Protein AF-A0AAX3HQ97-F1 (afdb_monomer)

Solvent-accessible surface area (backbone atoms only — not comparable to full-atom values): 3707 Å² total; per-residue (Å²): 118,48,78,45,73,34,84,41,26,57,35,43,32,54,60,97,76,80,53,72,69,59,50,50,53,53,31,55,53,19,51,33,74,90,40,44,88,54,88,46,70,48,64,76,79,82,81,95,81,90,80,91,84,80,91,88,123

Structure (mmCIF, N/CA/C/O backbone):
data_AF-A0AAX3HQ97-F1
#
_entry.id   AF-A0AAX3HQ97-F1
#
loop_
_atom_site.group_PDB
_atom_site.id
_atom_site.type_symbol
_atom_site.label_atom_id
_atom_site.label_alt_id
_atom_site.label_comp_id
_atom_site.label_asym_id
_atom_site.label_entity_id
_atom_site.label_seq_id
_atom_site.pdbx_PDB_ins_code
_atom_site.Cartn_x
_atom_site.Cartn_y
_atom_site.Cartn_z
_atom_site.occupancy
_atom_site.B_iso_or_equiv
_atom_site.auth_seq_id
_atom_site.auth_comp_id
_atom_site.auth_asym_id
_atom_site.auth_atom_id
_atom_site.pdbx_PDB_model_num
ATOM 1 N N . MET A 1 1 ? -5.281 -11.446 -11.497 1.00 80.56 1 MET A N 1
ATOM 2 C CA . MET A 1 1 ? -5.551 -10.383 -10.504 1.00 80.56 1 MET A CA 1
ATOM 3 C C . MET A 1 1 ? -4.975 -10.842 -9.180 1.00 80.56 1 MET A C 1
ATOM 5 O O . MET A 1 1 ? -5.389 -11.890 -8.702 1.00 80.56 1 MET A O 1
ATOM 9 N N . LEU A 1 2 ? -4.023 -10.094 -8.631 1.00 89.69 2 LEU A N 1
ATOM 10 C CA . LEU A 1 2 ? -3.450 -10.330 -7.307 1.00 89.69 2 LEU A CA 1
ATOM 11 C C . LEU A 1 2 ? -4.176 -9.444 -6.285 1.00 89.69 2 LEU A C 1
ATOM 13 O O . LEU A 1 2 ? -4.575 -8.327 -6.612 1.00 89.69 2 LEU A O 1
ATOM 17 N N . LYS A 1 3 ? -4.370 -9.937 -5.063 1.00 92.56 3 LYS A N 1
ATOM 18 C CA . LYS A 1 3 ? -4.891 -9.140 -3.949 1.00 92.56 3 LYS A CA 1
ATOM 19 C C . LYS A 1 3 ? -3.810 -8.992 -2.896 1.00 92.56 3 LYS A C 1
ATOM 21 O O . LYS A 1 3 ? -3.234 -9.994 -2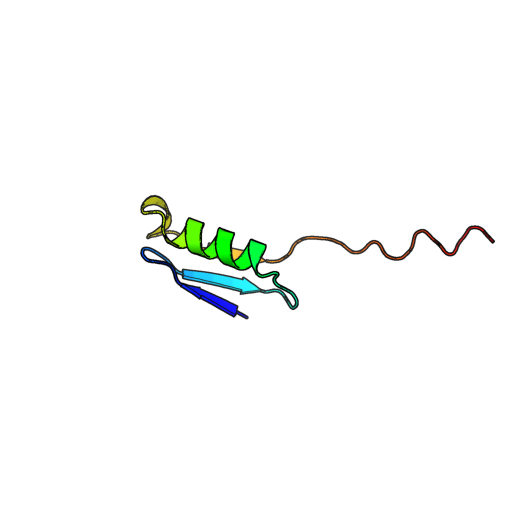.483 1.00 92.56 3 LYS A O 1
ATOM 26 N N . LEU A 1 4 ? -3.567 -7.761 -2.471 1.00 93.00 4 LEU A N 1
ATOM 27 C CA . LEU A 1 4 ? -2.660 -7.444 -1.377 1.00 93.00 4 LEU A CA 1
ATOM 28 C C . LEU A 1 4 ? -3.485 -6.887 -0.227 1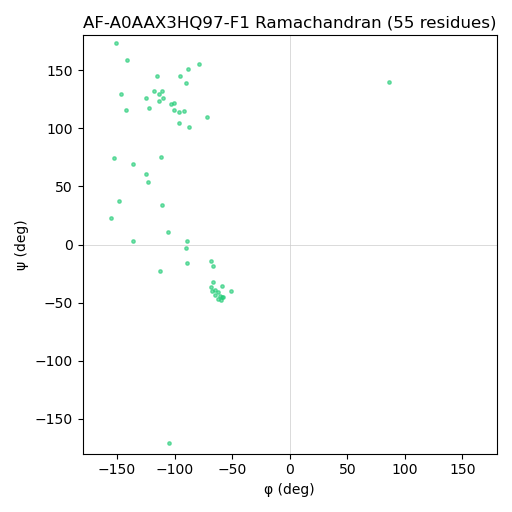.00 93.00 4 LEU A C 1
ATOM 30 O O . LEU A 1 4 ? -4.233 -5.932 -0.413 1.00 93.00 4 LEU A O 1
ATOM 34 N N . GLN A 1 5 ? -3.384 -7.515 0.939 1.00 95.12 5 GLN A N 1
ATOM 35 C CA . GLN A 1 5 ? -4.168 -7.154 2.111 1.00 95.12 5 GLN A CA 1
ATOM 36 C C . GLN A 1 5 ? -3.255 -6.528 3.160 1.00 95.12 5 GLN A C 1
ATOM 38 O O . GLN A 1 5 ? -2.250 -7.122 3.547 1.00 95.12 5 GLN A O 1
ATOM 43 N N . GLY A 1 6 ? -3.622 -5.332 3.607 1.00 94.31 6 GLY A N 1
ATOM 44 C CA . GLY A 1 6 ? -3.032 -4.691 4.771 1.00 94.31 6 GLY A CA 1
ATOM 45 C C . GLY A 1 6 ? -3.966 -4.749 5.975 1.00 94.31 6 GLY A C 1
ATOM 46 O O . GLY A 1 6 ? -5.004 -5.413 5.978 1.00 94.31 6 GLY A O 1
ATOM 47 N N . LYS A 1 7 ? -3.585 -4.017 7.016 1.00 96.19 7 LYS A N 1
ATOM 48 C CA . LYS A 1 7 ? -4.297 -3.920 8.288 1.00 96.19 7 LYS A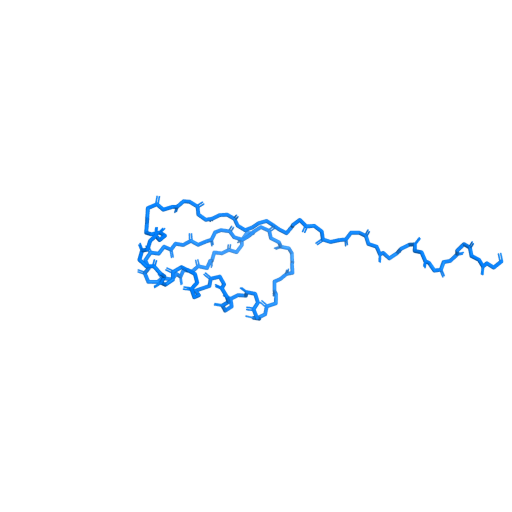 CA 1
ATOM 49 C C . LYS A 1 7 ? -5.631 -3.183 8.164 1.00 96.19 7 LYS A C 1
ATOM 51 O O . LYS A 1 7 ? -6.577 -3.550 8.856 1.00 96.19 7 LYS A O 1
ATOM 56 N N . TYR A 1 8 ? -5.701 -2.149 7.322 1.00 96.62 8 TYR A N 1
ATOM 57 C CA . TYR A 1 8 ? -6.884 -1.290 7.226 1.00 96.62 8 TYR A CA 1
ATOM 58 C C . TYR A 1 8 ? -7.621 -1.408 5.892 1.00 96.62 8 TYR A C 1
ATOM 60 O O . TYR A 1 8 ? -8.810 -1.112 5.863 1.00 96.62 8 TYR A O 1
ATOM 68 N N . ASN A 1 9 ? -6.970 -1.857 4.812 1.00 96.06 9 ASN A N 1
ATOM 69 C CA . ASN A 1 9 ? -7.618 -2.033 3.508 1.00 96.06 9 ASN A CA 1
ATOM 70 C C . ASN A 1 9 ? -6.988 -3.161 2.654 1.00 96.06 9 ASN A C 1
ATOM 72 O O . ASN A 1 9 ? -5.955 -3.727 3.014 1.00 96.06 9 ASN A O 1
ATOM 76 N N . GLU A 1 10 ? -7.601 -3.479 1.508 1.00 95.38 10 GLU A N 1
ATOM 77 C CA . GLU A 1 10 ? -7.067 -4.341 0.448 1.00 95.38 10 GLU A CA 1
ATOM 78 C C . GLU A 1 10 ? -6.842 -3.572 -0.871 1.00 95.38 10 GLU A C 1
ATOM 80 O O . GLU A 1 10 ? -7.630 -2.713 -1.272 1.00 95.38 10 GLU A O 1
ATOM 85 N N . ALA A 1 11 ? -5.787 -3.939 -1.599 1.00 94.19 11 ALA A N 1
ATOM 86 C CA . ALA A 1 11 ? -5.500 -3.469 -2.947 1.00 94.19 11 ALA A CA 1
ATOM 87 C C . ALA A 1 11 ? -5.667 -4.597 -3.967 1.00 94.19 11 ALA A C 1
ATOM 89 O O . ALA A 1 11 ? -5.120 -5.695 -3.822 1.00 94.19 11 ALA A O 1
ATOM 90 N N . LYS A 1 12 ? -6.388 -4.309 -5.054 1.00 93.75 12 LYS A N 1
ATOM 91 C CA . LYS A 1 12 ? -6.525 -5.221 -6.200 1.00 93.75 12 LYS A CA 1
ATOM 92 C C . LYS A 1 12 ? -5.517 -4.830 -7.270 1.00 93.75 12 LYS A C 1
ATOM 94 O O . LYS A 1 12 ? -5.623 -3.753 -7.854 1.00 93.75 12 LYS A O 1
ATOM 99 N N . VAL A 1 13 ? -4.553 -5.708 -7.521 1.00 91.56 13 VAL A N 1
ATOM 100 C CA . VAL A 1 13 ? -3.451 -5.489 -8.456 1.00 91.56 13 VAL A CA 1
ATOM 101 C C . VAL A 1 13 ? -3.709 -6.255 -9.756 1.00 91.56 13 VAL A C 1
ATOM 103 O O . VAL A 1 13 ? -3.864 -7.482 -9.784 1.00 91.56 13 VAL A O 1
ATOM 106 N N . PHE A 1 14 ? -3.764 -5.512 -10.854 1.00 90.12 14 PHE A N 1
ATOM 107 C CA . PHE A 1 14 ? -3.994 -6.007 -12.207 1.00 90.12 14 PHE A CA 1
ATOM 108 C C . 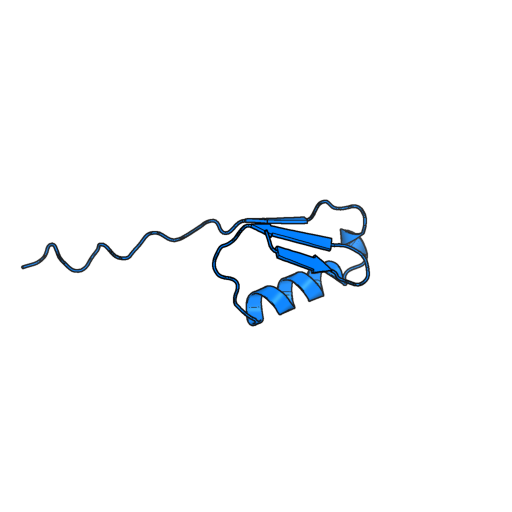PHE A 1 14 ? -2.718 -5.820 -13.030 1.00 90.12 14 PHE A C 1
ATOM 110 O O . PHE A 1 14 ? -2.611 -4.904 -13.842 1.00 90.12 14 PHE A O 1
ATOM 117 N N . THR A 1 15 ? -1.731 -6.678 -12.783 1.00 83.81 15 THR A N 1
ATOM 118 C CA . THR A 1 15 ? -0.507 -6.768 -13.586 1.00 83.81 15 THR A CA 1
ATOM 119 C C . THR A 1 15 ? -0.082 -8.228 -13.744 1.00 83.81 15 THR A C 1
ATOM 121 O O . THR A 1 15 ? -0.481 -9.083 -12.949 1.00 83.81 15 THR A O 1
ATOM 124 N N . ASN A 1 16 ? 0.715 -8.501 -14.778 1.00 79.69 16 ASN A N 1
ATOM 125 C CA . ASN A 1 16 ? 1.330 -9.804 -15.036 1.00 79.69 16 ASN A CA 1
ATOM 126 C C . ASN A 1 16 ? 2.692 -9.939 -14.343 1.00 79.69 16 ASN A C 1
ATOM 128 O O . ASN A 1 16 ? 3.207 -11.047 -14.225 1.00 79.69 16 ASN A O 1
ATOM 132 N N . ASN A 1 17 ? 3.280 -8.824 -13.909 1.00 79.94 17 ASN A N 1
ATOM 133 C CA . ASN A 1 17 ? 4.569 -8.789 -13.242 1.00 79.94 17 ASN A CA 1
ATOM 134 C C . ASN A 1 17 ? 4.516 -7.731 -12.135 1.00 79.94 17 ASN A C 1
ATOM 136 O O . ASN A 1 17 ? 4.284 -6.555 -12.407 1.00 79.94 17 ASN A O 1
ATOM 140 N N . VAL A 1 18 ? 4.652 -8.168 -10.886 1.00 83.06 18 VAL A N 1
ATOM 141 C CA . VAL A 1 18 ? 4.766 -7.288 -9.723 1.00 83.06 18 VAL A CA 1
ATOM 142 C C . VAL A 1 18 ? 6.038 -7.673 -8.986 1.00 83.06 18 VAL A C 1
ATOM 144 O O . VAL A 1 18 ? 6.242 -8.845 -8.680 1.00 83.06 18 VAL A O 1
ATOM 147 N N . ASP A 1 19 ? 6.900 -6.692 -8.753 1.00 86.81 19 ASP A N 1
ATOM 148 C CA . ASP A 1 19 ? 8.132 -6.883 -7.993 1.00 86.81 19 ASP A CA 1
ATOM 149 C C . ASP A 1 19 ? 7.843 -6.906 -6.482 1.00 86.81 19 ASP A C 1
ATOM 151 O O . ASP A 1 19 ? 6.855 -6.32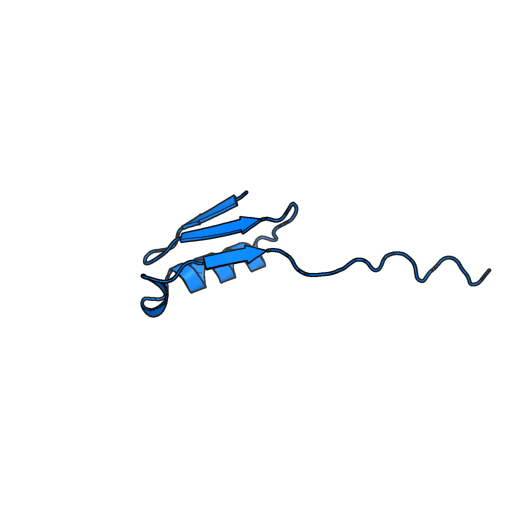6 -6.008 1.00 86.81 19 ASP A O 1
ATOM 155 N N . GLU A 1 20 ? 8.710 -7.554 -5.704 1.00 88.00 20 GLU A N 1
ATOM 156 C CA . GLU A 1 20 ? 8.603 -7.607 -4.241 1.00 88.00 20 GLU A CA 1
ATOM 157 C C . GLU A 1 20 ? 8.619 -6.206 -3.615 1.00 88.00 20 GLU A C 1
ATOM 159 O O . GLU A 1 20 ? 7.859 -5.930 -2.685 1.00 88.00 20 GLU A O 1
ATOM 164 N N . THR A 1 21 ? 9.394 -5.282 -4.188 1.00 89.31 21 THR A N 1
ATOM 165 C CA . THR A 1 21 ? 9.462 -3.884 -3.742 1.00 89.31 21 THR A CA 1
ATOM 166 C C . THR A 1 21 ? 8.106 -3.194 -3.881 1.00 89.31 21 THR A C 1
ATOM 168 O O . THR A 1 21 ? 7.617 -2.561 -2.943 1.00 89.31 2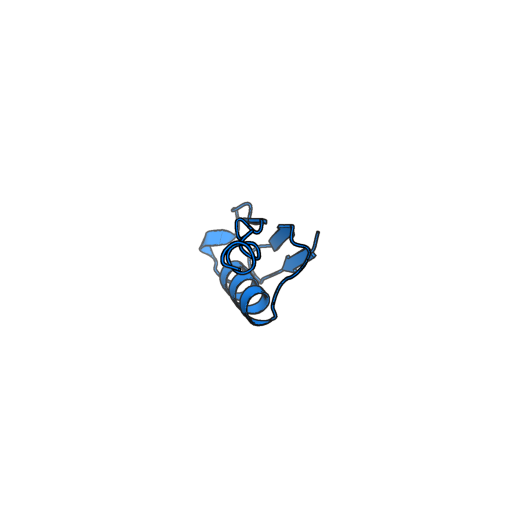1 THR A O 1
ATOM 171 N N . ALA A 1 22 ? 7.459 -3.355 -5.040 1.00 88.50 22 ALA A N 1
ATOM 172 C CA . ALA A 1 22 ? 6.138 -2.790 -5.299 1.00 88.50 22 ALA A CA 1
ATOM 173 C C . ALA A 1 22 ? 5.080 -3.422 -4.383 1.00 88.50 22 ALA A C 1
ATOM 175 O O . ALA A 1 22 ? 4.219 -2.727 -3.847 1.00 88.50 22 ALA A O 1
ATOM 176 N N . THR A 1 23 ? 5.179 -4.731 -4.148 1.00 91.44 23 THR A N 1
ATOM 177 C CA . THR A 1 23 ? 4.302 -5.454 -3.220 1.00 91.44 23 THR A CA 1
ATOM 178 C C . THR A 1 23 ? 4.403 -4.885 -1.804 1.00 91.44 23 THR A C 1
ATOM 180 O O . THR A 1 23 ? 3.374 -4.580 -1.198 1.00 91.44 23 THR A O 1
ATOM 183 N N . GLY A 1 24 ? 5.623 -4.669 -1.303 1.00 94.19 24 GLY A N 1
ATOM 184 C CA . GLY A 1 24 ? 5.865 -4.067 0.009 1.00 94.19 24 GLY A CA 1
ATOM 185 C C . GLY A 1 24 ? 5.266 -2.667 0.138 1.00 94.19 24 GLY A C 1
ATOM 186 O O . GLY A 1 24 ? 4.567 -2.391 1.110 1.00 94.19 24 GLY A O 1
ATOM 187 N N . GLN A 1 25 ? 5.448 -1.810 -0.872 1.00 92.50 25 GLN A N 1
ATOM 188 C CA . GLN A 1 25 ? 4.868 -0.461 -0.880 1.00 92.50 25 GLN A CA 1
ATOM 189 C C . GLN A 1 25 ? 3.336 -0.472 -0.868 1.00 92.50 25 GLN A C 1
ATOM 191 O O . GLN A 1 25 ? 2.712 0.320 -0.163 1.00 92.50 25 GLN A O 1
ATOM 196 N N . ILE A 1 26 ? 2.713 -1.376 -1.628 1.00 93.38 26 ILE A N 1
ATOM 197 C CA . ILE A 1 26 ? 1.251 -1.481 -1.670 1.00 93.38 26 ILE A CA 1
ATOM 198 C C . ILE A 1 26 ? 0.707 -1.980 -0.325 1.00 93.38 26 ILE A C 1
ATOM 200 O O . ILE A 1 26 ? -0.314 -1.476 0.142 1.00 93.38 26 ILE A O 1
ATOM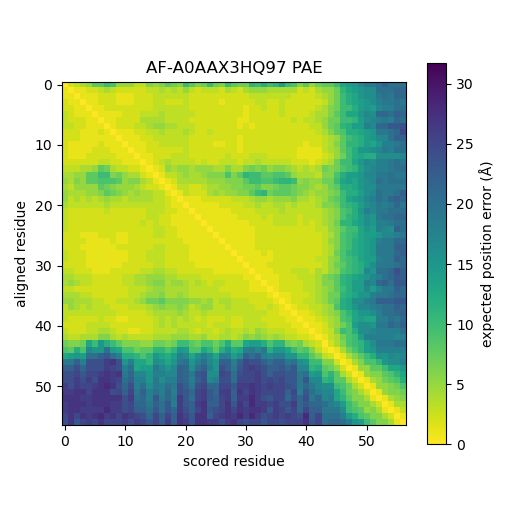 204 N N . ILE A 1 27 ? 1.379 -2.942 0.314 1.00 94.75 27 ILE A N 1
ATOM 205 C CA . ILE A 1 27 ? 0.995 -3.429 1.646 1.00 94.75 27 ILE A CA 1
ATOM 206 C C . ILE A 1 27 ? 1.157 -2.323 2.692 1.00 94.75 27 ILE A C 1
ATOM 208 O O . ILE A 1 27 ? 0.252 -2.134 3.503 1.00 94.75 27 ILE A O 1
ATOM 212 N N . ASP A 1 28 ? 2.257 -1.567 2.654 1.00 96.12 28 ASP A N 1
ATOM 213 C CA . ASP A 1 28 ? 2.482 -0.445 3.569 1.00 96.12 28 ASP A CA 1
ATOM 214 C C . ASP A 1 28 ? 1.391 0.624 3.427 1.00 96.12 28 ASP A C 1
ATOM 216 O O . ASP A 1 28 ? 0.789 1.032 4.418 1.00 96.12 28 ASP A O 1
ATOM 220 N N . LEU A 1 29 ? 1.017 0.967 2.189 1.00 93.69 29 LEU A N 1
ATOM 221 C CA . LEU A 1 29 ? -0.124 1.840 1.913 1.00 93.69 29 LEU A CA 1
ATOM 222 C C . LEU A 1 29 ? -1.428 1.280 2.506 1.00 93.69 29 LEU A C 1
ATOM 224 O O . LEU A 1 29 ? -2.182 2.015 3.138 1.00 93.69 29 LEU A O 1
ATOM 228 N N . CYS A 1 30 ? -1.692 -0.020 2.344 1.00 95.50 30 CYS A N 1
ATOM 229 C CA . CYS A 1 30 ? -2.879 -0.688 2.897 1.00 95.50 30 CYS A CA 1
ATOM 230 C C . CYS A 1 30 ? -2.867 -0.799 4.437 1.00 95.50 30 CYS A C 1
ATOM 232 O O . CYS A 1 30 ? -3.900 -1.095 5.049 1.00 95.50 30 CYS A O 1
ATOM 234 N N . ASN A 1 31 ? -1.713 -0.562 5.067 1.00 97.00 31 ASN A N 1
ATOM 235 C CA . ASN A 1 31 ? -1.540 -0.467 6.514 1.00 97.00 31 ASN A CA 1
ATOM 236 C C . ASN A 1 31 ? -1.743 0.955 7.054 1.00 97.00 31 ASN A C 1
ATOM 238 O O . ASN A 1 31 ? -1.615 1.149 8.261 1.00 97.00 31 ASN A O 1
ATOM 242 N N . GLN A 1 32 ? -2.106 1.933 6.220 1.00 94.06 32 GLN A N 1
ATOM 243 C CA . GLN A 1 32 ? -2.420 3.293 6.661 1.00 94.06 32 GLN A CA 1
ATOM 244 C C . GLN A 1 32 ?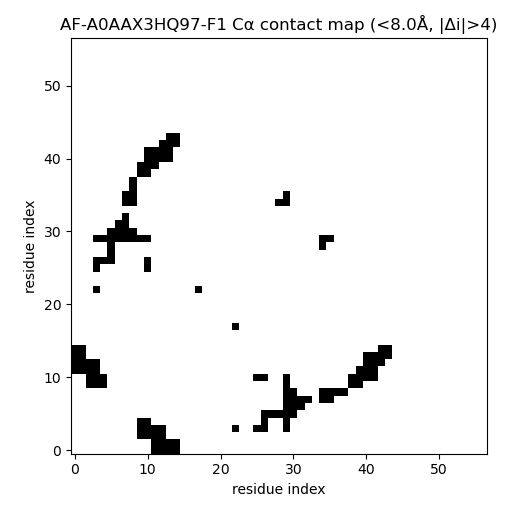 -3.914 3.448 6.995 1.00 94.06 32 GLN A C 1
ATOM 246 O O . GLN A 1 32 ? -4.781 2.955 6.278 1.00 94.06 32 GLN A O 1
ATOM 251 N N . GLU A 1 33 ? -4.257 4.159 8.070 1.00 94.25 33 GLU A N 1
ATOM 252 C CA . GLU A 1 33 ? -5.664 4.293 8.498 1.00 94.25 33 GLU A CA 1
ATOM 253 C C . GLU A 1 33 ? -6.526 5.085 7.508 1.00 94.25 33 GLU A C 1
ATOM 255 O O . GLU A 1 33 ? -7.705 4.781 7.333 1.00 94.25 33 GLU A O 1
ATOM 260 N N . PHE A 1 34 ? -5.941 6.062 6.810 1.00 93.25 34 PHE A N 1
ATOM 261 C CA . PHE A 1 34 ? -6.684 6.926 5.887 1.00 93.25 34 PHE A CA 1
ATOM 262 C C . PHE A 1 34 ? -7.234 6.180 4.662 1.00 93.25 34 PHE A C 1
ATOM 264 O O . PHE A 1 34 ? -8.141 6.681 4.001 1.00 93.25 34 PHE A O 1
ATOM 271 N N . VAL A 1 35 ? -6.709 4.988 4.350 1.00 93.69 35 VAL A N 1
ATOM 272 C CA . VAL A 1 35 ? -7.185 4.203 3.207 1.00 93.69 35 VAL A CA 1
ATOM 273 C C . VAL A 1 35 ? -8.322 3.247 3.550 1.00 93.69 35 VAL A C 1
ATOM 275 O O . VAL A 1 35 ? -8.818 2.600 2.636 1.00 93.69 35 VAL A O 1
ATOM 278 N N . LYS A 1 36 ? -8.759 3.143 4.810 1.00 90.44 36 LYS A N 1
ATOM 279 C CA . LYS A 1 36 ? -9.727 2.132 5.280 1.00 90.44 36 LYS A CA 1
ATOM 280 C C . LYS A 1 36 ? -11.012 2.028 4.446 1.00 90.44 36 LYS A C 1
ATOM 282 O O . LYS A 1 36 ? -11.469 0.927 4.166 1.00 90.44 36 LYS A O 1
ATOM 287 N N . ASP A 1 37 ? -11.552 3.159 4.003 1.00 90.12 37 ASP A N 1
ATOM 288 C CA . ASP A 1 37 ? -12.797 3.224 3.222 1.00 90.12 37 ASP A CA 1
ATOM 289 C C . ASP A 1 37 ? -12.555 3.518 1.727 1.00 90.12 37 ASP A C 1
ATOM 291 O O . ASP A 1 37 ? -13.479 3.807 0.965 1.00 90.12 37 ASP A O 1
ATOM 295 N N . SER A 1 38 ? -11.297 3.456 1.283 1.00 90.50 38 SER A N 1
ATOM 296 C CA . SER A 1 38 ? -10.914 3.715 -0.107 1.00 90.50 38 SER A CA 1
ATOM 297 C C . SER A 1 38 ? -10.974 2.449 -0.961 1.00 90.50 38 SER A C 1
ATOM 299 O O . SER A 1 38 ? -10.722 1.345 -0.493 1.00 90.50 38 SER A O 1
ATOM 301 N N . GLN A 1 39 ? -11.234 2.585 -2.261 1.00 91.50 39 GLN A N 1
ATOM 302 C CA . GLN A 1 39 ? -11.075 1.473 -3.202 1.00 91.50 39 GLN A CA 1
ATOM 303 C C . GLN A 1 39 ? -9.709 1.553 -3.884 1.00 91.50 39 GLN A C 1
ATOM 305 O O . GLN A 1 39 ? -9.522 2.349 -4.803 1.00 91.50 39 GLN A O 1
ATOM 310 N N . ILE A 1 40 ? -8.764 0.702 -3.474 1.00 90.69 40 ILE A N 1
ATOM 311 C CA . ILE A 1 40 ? -7.423 0.675 -4.067 1.00 90.69 40 ILE A CA 1
ATOM 312 C C . ILE A 1 40 ? -7.386 -0.330 -5.222 1.00 90.69 40 ILE A C 1
ATOM 314 O O . ILE A 1 40 ? -7.525 -1.545 -5.047 1.00 90.69 40 ILE A O 1
ATOM 318 N N . ARG A 1 41 ? -7.174 0.186 -6.436 1.00 90.12 41 ARG A N 1
ATOM 319 C CA . ARG A 1 41 ? -6.887 -0.614 -7.631 1.00 90.12 41 ARG A CA 1
ATOM 320 C C . ARG A 1 41 ? -5.557 -0.171 -8.214 1.00 90.12 41 ARG A C 1
ATOM 322 O O . ARG A 1 41 ? -5.423 0.972 -8.637 1.00 90.12 41 ARG A O 1
ATOM 329 N N . ILE A 1 42 ? -4.601 -1.089 -8.246 1.00 88.31 42 ILE A N 1
ATOM 330 C CA . ILE A 1 42 ? -3.295 -0.870 -8.858 1.00 88.31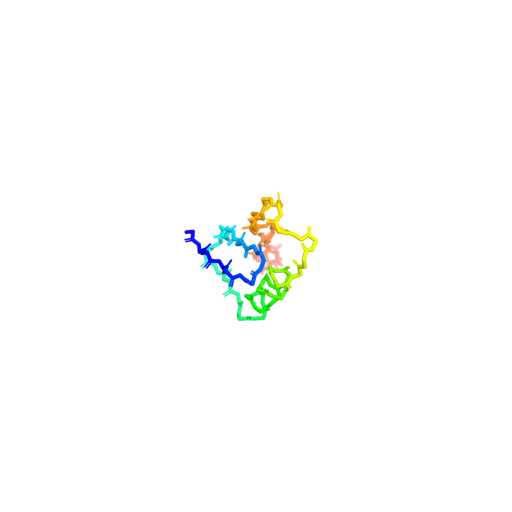 42 ILE A CA 1
ATOM 331 C C . ILE A 1 42 ? -3.324 -1.521 -10.233 1.00 88.31 42 ILE A C 1
ATOM 333 O O . ILE A 1 42 ? -3.477 -2.736 -10.365 1.00 88.31 42 ILE A O 1
ATOM 337 N N . MET A 1 43 ? -3.199 -0.701 -11.265 1.00 85.19 43 MET A N 1
ATOM 338 C CA . MET A 1 43 ? -3.039 -1.149 -12.638 1.00 85.19 43 MET A CA 1
ATOM 339 C C . MET A 1 43 ? -1.693 -0.645 -13.122 1.00 85.19 43 MET A C 1
ATOM 341 O O . MET A 1 43 ? -1.367 0.526 -12.927 1.00 85.19 43 MET A O 1
ATOM 345 N N . GLN A 1 44 ? -0.908 -1.518 -13.740 1.00 72.44 44 GLN A N 1
ATOM 346 C CA . GLN A 1 44 ? 0.336 -1.076 -14.343 1.00 72.44 44 GLN A CA 1
ATOM 347 C C . GLN A 1 44 ? 0.010 -0.263 -15.597 1.00 72.44 44 GLN A C 1
ATOM 349 O O . GLN A 1 44 ? -0.456 -0.799 -16.601 1.00 72.44 44 GLN A O 1
ATOM 354 N N . ILE A 1 45 ? 0.238 1.044 -15.523 1.00 64.81 45 ILE A N 1
ATOM 355 C CA . ILE A 1 45 ? 0.304 1.929 -16.681 1.00 64.81 45 ILE A CA 1
ATOM 356 C C . ILE A 1 45 ? 1.796 2.167 -16.966 1.00 64.81 45 ILE A C 1
ATOM 358 O O . ILE A 1 45 ? 2.503 2.626 -16.081 1.00 64.81 45 ILE A O 1
ATOM 362 N N . HIS A 1 46 ? 2.254 1.832 -18.182 1.00 58.69 46 HIS A N 1
ATOM 363 C CA . HIS A 1 46 ? 3.642 1.876 -18.712 1.00 58.69 46 HIS A CA 1
ATOM 364 C C . HIS A 1 46 ? 4.562 0.652 -18.454 1.00 58.69 46 HIS A C 1
ATOM 366 O O . HIS A 1 46 ? 4.536 0.054 -17.384 1.00 58.69 46 HIS A O 1
ATOM 372 N N . MET A 1 47 ? 5.393 0.192 -19.411 1.00 43.72 47 MET A N 1
ATOM 373 C CA . MET A 1 47 ? 5.968 0.862 -20.598 1.00 43.72 47 MET A CA 1
ATOM 374 C C . MET A 1 47 ? 6.151 -0.124 -21.783 1.00 43.72 47 MET A C 1
ATOM 376 O O . MET A 1 47 ? 6.744 -1.189 -21.619 1.00 43.72 47 MET A O 1
ATOM 380 N N . ARG A 1 48 ? 5.675 0.226 -22.989 1.00 51.16 48 ARG A N 1
ATOM 381 C CA . ARG A 1 48 ? 6.195 -0.338 -24.248 1.00 51.16 48 ARG A CA 1
ATOM 382 C C . ARG A 1 48 ? 7.373 0.538 -24.664 1.00 51.16 48 ARG A C 1
ATOM 384 O O . ARG A 1 48 ? 7.134 1.593 -25.224 1.00 51.16 48 ARG A O 1
ATOM 391 N N . GLU A 1 49 ? 8.605 0.105 -24.426 1.00 47.12 49 GLU A N 1
ATOM 392 C CA . GLU A 1 49 ? 9.750 0.625 -25.184 1.00 47.12 49 GLU A CA 1
ATOM 393 C C . GLU A 1 49 ? 10.874 -0.419 -25.238 1.00 47.12 49 GLU A C 1
ATOM 395 O O . GLU A 1 49 ? 11.888 -0.341 -24.558 1.00 47.12 49 GLU A O 1
ATOM 400 N N . GLN A 1 50 ? 10.662 -1.448 -26.058 1.00 46.91 50 GLN A N 1
ATOM 401 C CA . GLN A 1 50 ? 11.739 -2.262 -26.625 1.00 46.91 50 GLN A CA 1
ATOM 402 C C . GLN A 1 50 ? 11.628 -2.222 -28.154 1.00 46.91 50 GLN A C 1
ATOM 404 O O . GLN A 1 50 ? 11.501 -3.263 -28.783 1.00 46.91 50 GLN A O 1
ATOM 409 N N . VAL A 1 51 ? 11.583 -1.030 -28.767 1.00 46.47 51 VAL A N 1
ATOM 410 C CA . VAL A 1 51 ? 11.683 -0.899 -30.240 1.00 46.47 51 VAL A CA 1
ATOM 411 C C . VAL A 1 51 ? 12.369 0.409 -30.679 1.00 46.47 51 VAL A C 1
ATOM 413 O O . VAL A 1 51 ? 12.009 0.999 -31.686 1.00 46.47 51 VAL A O 1
ATOM 416 N N . VAL A 1 52 ? 13.390 0.879 -29.958 1.00 46.38 52 VAL A N 1
ATOM 417 C CA . VAL A 1 52 ? 14.325 1.896 -30.492 1.00 46.38 52 VAL A CA 1
ATOM 418 C C . VAL A 1 52 ? 15.748 1.360 -30.375 1.00 46.38 52 VAL A C 1
ATOM 420 O O . VAL A 1 52 ? 16.567 1.888 -29.635 1.00 46.38 52 VAL A O 1
ATOM 423 N N . ARG A 1 53 ? 16.038 0.232 -31.038 1.00 48.12 53 ARG A N 1
ATOM 424 C CA . ARG A 1 53 ? 17.417 -0.269 -31.225 1.00 48.12 53 ARG A CA 1
ATOM 425 C C . ARG A 1 53 ? 17.622 -1.181 -32.444 1.00 48.12 53 ARG A C 1
ATOM 427 O O . ARG A 1 53 ? 18.578 -1.945 -32.450 1.00 48.12 53 ARG A O 1
ATOM 434 N N . LEU A 1 54 ? 16.774 -1.106 -33.475 1.00 46.59 54 LEU A N 1
ATOM 435 C CA . LEU A 1 54 ? 16.969 -1.905 -34.701 1.00 46.59 54 LEU A CA 1
ATOM 436 C C . LEU A 1 54 ? 16.753 -1.155 -36.029 1.00 46.59 54 LEU A C 1
ATOM 438 O O . LEU A 1 54 ? 16.926 -1.758 -37.075 1.00 46.59 54 LEU A O 1
ATOM 442 N N . GLU A 1 55 ? 16.468 0.151 -36.016 1.00 46.72 55 GLU A N 1
ATOM 443 C CA . GLU A 1 55 ? 16.285 0.959 -37.243 1.00 46.72 55 GLU A CA 1
ATOM 444 C C . GLU A 1 55 ? 17.425 1.979 -37.437 1.00 46.72 55 GLU A C 1
ATOM 446 O O . GLU A 1 55 ? 17.216 3.096 -37.898 1.00 46.72 55 GLU A O 1
ATOM 451 N N . GLN A 1 56 ? 18.644 1.621 -37.024 1.00 46.12 56 GLN A N 1
ATOM 452 C CA . GLN A 1 56 ? 19.874 2.262 -37.502 1.00 46.12 56 GLN A CA 1
ATOM 453 C C . GLN A 1 56 ? 20.905 1.173 -37.788 1.00 46.12 56 GLN A C 1
ATOM 455 O O . GLN A 1 56 ? 21.879 0.993 -37.056 1.00 46.12 56 GLN A O 1
ATOM 460 N N . GLN A 1 57 ? 20.620 0.405 -38.835 1.00 41.72 57 GLN A N 1
ATOM 461 C CA . GLN A 1 57 ? 21.609 -0.329 -39.607 1.00 41.72 57 GLN A CA 1
ATOM 462 C C . GLN A 1 57 ? 21.428 0.040 -41.077 1.00 41.72 57 GLN A C 1
ATOM 464 O O . GLN A 1 57 ? 20.259 0.235 -41.479 1.00 41.72 57 GLN A O 1
#

Mean predicted aligned error: 8.45 Å

Sequence (57 aa):
MLKLQGKYNEAKVFTNNVDETATGQIIDLCNQEFVKDSQIRIMQIHMREQVVRLEQQ

Secondary structure (DSSP, 8-state):
-EEEE-SS-EEEEE-S---HHHHHHHHHHHTSGGGTT--EEEE--------SSSS--

Foldseek 3Di:
DDWQAEDQGIEAEDDPDDDPVNSVVRRVVNPDNVCNPPHHYHYDDDDPDPPPPDPPD

Radius of gyration: 15.88 Å; Cα contacts (8 Å, |Δi|>4): 70; chains: 1; bounding box: 34×17×48 Å

Organism: Bacillus thuringiensis subsp. israelensis (NCBI:txid1430)

pLDDT: mean 81.16, std 18.4, range [41.72, 97.0]